Protein AF-A0A2J6HA64-F1 (afdb_monomer_lite)

pLDDT: mean 79.98, std 12.48, range [53.12, 92.75]

Structure (mmCIF, N/CA/C/O backbone):
data_AF-A0A2J6HA64-F1
#
_entry.id   AF-A0A2J6HA64-F1
#
loop_
_atom_site.group_PDB
_atom_site.id
_atom_site.type_symbol
_atom_site.label_atom_id
_atom_site.label_alt_id
_atom_site.label_comp_id
_atom_site.label_asym_id
_atom_site.label_entity_id
_atom_site.label_seq_id
_atom_site.pdbx_PDB_ins_code
_atom_site.Cartn_x
_atom_site.Cartn_y
_atom_site.Cartn_z
_atom_site.occupancy
_atom_site.B_iso_or_equiv
_atom_site.auth_seq_id
_atom_site.auth_comp_id
_atom_site.auth_asym_id
_atom_site.auth_atom_id
_atom_site.pdbx_PDB_model_num
ATOM 1 N N . MET A 1 1 ? 0.527 2.021 36.906 1.00 53.41 1 MET A N 1
ATOM 2 C CA . MET A 1 1 ? 0.375 2.819 35.669 1.00 53.41 1 MET A CA 1
ATOM 3 C C . MET A 1 1 ? 0.806 2.035 34.418 1.00 53.41 1 MET A C 1
ATOM 5 O O . MET A 1 1 ? 1.568 2.554 33.631 1.00 53.41 1 MET A O 1
ATOM 9 N N . LYS A 1 2 ? 0.376 0.774 34.240 1.00 59.53 2 LYS A N 1
ATOM 10 C CA . LYS A 1 2 ? 0.677 -0.032 33.026 1.00 59.53 2 LYS A CA 1
ATOM 11 C C . LYS A 1 2 ? -0.566 -0.681 32.404 1.00 59.53 2 LYS A C 1
ATOM 13 O O . LYS A 1 2 ? -0.539 -1.105 31.261 1.00 59.53 2 LYS A O 1
ATOM 18 N N . LYS A 1 3 ? -1.671 -0.742 33.157 1.00 55.12 3 LYS A N 1
ATOM 19 C CA . LYS A 1 3 ? -2.929 -1.370 32.732 1.00 55.12 3 LYS A CA 1
ATOM 20 C C . LYS A 1 3 ? -3.711 -0.505 31.730 1.00 55.12 3 LYS A C 1
ATOM 22 O O . LYS A 1 3 ? -4.295 -1.041 30.804 1.00 55.12 3 LYS A O 1
ATOM 27 N N . LEU A 1 4 ? -3.614 0.822 31.865 1.00 55.34 4 LEU A N 1
ATOM 28 C CA . LEU A 1 4 ? -4.274 1.788 30.978 1.00 55.34 4 LEU A CA 1
ATOM 29 C C . LEU A 1 4 ? -3.669 1.816 29.563 1.00 55.34 4 LEU A C 1
ATOM 31 O O . LEU A 1 4 ? -4.417 1.930 28.603 1.00 55.34 4 LEU A O 1
ATOM 35 N N . GLU A 1 5 ? -2.349 1.655 29.411 1.00 63.91 5 GLU A N 1
ATOM 36 C CA . GLU A 1 5 ? -1.716 1.615 28.079 1.00 63.91 5 GLU A CA 1
ATOM 37 C C . GLU A 1 5 ? -2.097 0.348 27.296 1.00 63.91 5 GLU A C 1
ATOM 39 O O . GLU A 1 5 ? -2.312 0.409 26.092 1.00 63.91 5 GLU A O 1
ATOM 44 N N . ILE A 1 6 ? -2.258 -0.795 27.973 1.00 65.44 6 ILE A N 1
ATOM 45 C CA . ILE A 1 6 ? -2.632 -2.066 27.331 1.00 65.44 6 ILE A CA 1
ATOM 46 C C . ILE A 1 6 ? -4.107 -2.058 26.895 1.00 65.44 6 ILE A C 1
ATOM 48 O O . ILE A 1 6 ? -4.422 -2.530 25.805 1.00 65.44 6 ILE A O 1
ATOM 52 N N . GLU A 1 7 ? -5.006 -1.482 27.701 1.00 58.22 7 GLU A N 1
ATOM 53 C CA . GLU A 1 7 ? -6.423 -1.352 27.329 1.00 58.22 7 GLU A CA 1
ATOM 54 C C . GLU A 1 7 ? -6.632 -0.383 26.154 1.00 58.22 7 GLU A C 1
ATOM 56 O O . GLU A 1 7 ? -7.403 -0.689 25.246 1.00 58.22 7 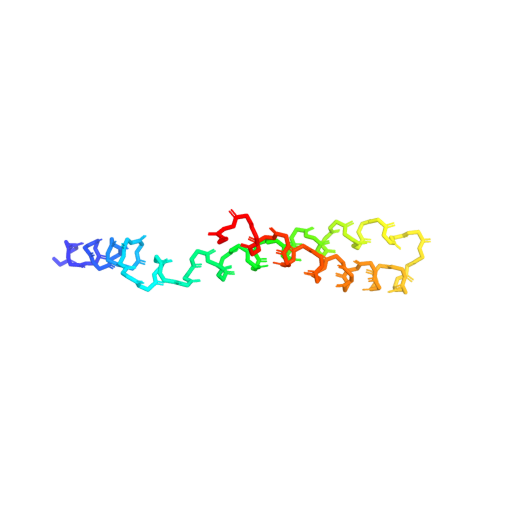GLU A O 1
ATOM 61 N N . GLN A 1 8 ? -5.896 0.735 26.099 1.00 56.09 8 GLN A N 1
ATOM 62 C CA . GLN A 1 8 ? -5.933 1.651 24.948 1.00 56.09 8 GLN A CA 1
ATOM 63 C C . GLN A 1 8 ? -5.362 0.995 23.680 1.00 56.09 8 GLN A C 1
ATOM 65 O O . GLN A 1 8 ? -5.888 1.202 22.590 1.00 56.09 8 GLN A O 1
ATOM 70 N N . MET A 1 9 ? -4.340 0.138 23.801 1.00 53.12 9 MET A N 1
ATOM 71 C CA . MET A 1 9 ? -3.852 -0.648 22.661 1.00 53.12 9 MET A CA 1
ATOM 72 C C . MET A 1 9 ? -4.889 -1.659 22.138 1.00 53.12 9 MET A C 1
ATOM 74 O O . MET A 1 9 ? -4.963 -1.868 20.927 1.00 53.12 9 MET A O 1
ATOM 78 N N . GLN A 1 10 ? -5.718 -2.263 23.000 1.00 58.50 10 GLN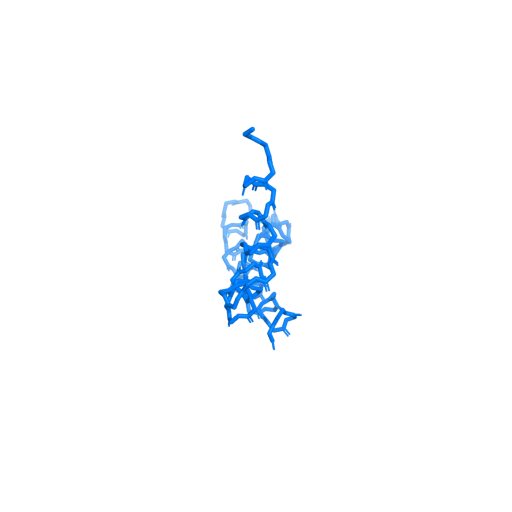 A N 1
ATOM 79 C CA . GLN A 1 10 ? -6.805 -3.156 22.565 1.00 58.50 10 GLN A CA 1
ATOM 80 C C . GLN A 1 10 ? -7.964 -2.412 21.889 1.00 58.50 10 GLN A C 1
ATOM 82 O O . GLN A 1 10 ? -8.545 -2.957 20.951 1.00 58.50 10 GLN A O 1
ATOM 87 N N . ASP A 1 11 ? -8.271 -1.183 22.306 1.00 54.25 11 ASP A N 1
ATOM 88 C CA . ASP A 1 11 ? -9.287 -0.349 21.649 1.00 54.25 11 ASP A CA 1
ATOM 89 C C . ASP A 1 11 ? -8.807 0.176 20.283 1.00 54.25 11 ASP A C 1
ATOM 91 O O . ASP A 1 11 ? -9.566 0.193 19.321 1.00 54.25 11 ASP A O 1
ATOM 95 N N . ILE A 1 12 ? -7.513 0.470 20.121 1.00 57.25 12 ILE A N 1
ATOM 96 C CA . ILE A 1 12 ? -6.942 0.814 18.805 1.00 57.25 12 ILE A CA 1
ATOM 97 C C . ILE A 1 12 ? -6.920 -0.411 17.865 1.00 57.25 12 ILE A C 1
ATOM 99 O O . ILE A 1 12 ? -7.177 -0.277 16.669 1.00 57.25 12 ILE A O 1
ATOM 103 N N . ASN A 1 13 ? -6.644 -1.611 18.393 1.00 58.25 13 ASN A N 1
ATOM 104 C CA . ASN A 1 13 ? -6.548 -2.852 17.609 1.00 58.25 13 ASN A CA 1
ATOM 105 C C . ASN A 1 13 ? -7.911 -3.537 17.342 1.00 58.25 13 ASN A C 1
ATOM 107 O O . ASN A 1 13 ? -8.020 -4.350 16.425 1.00 58.25 13 ASN A O 1
ATOM 111 N N . GLY A 1 14 ? -8.949 -3.234 18.129 1.00 55.03 14 GLY A N 1
ATOM 112 C CA . GLY A 1 14 ? -10.283 -3.846 18.026 1.00 55.03 14 GLY A CA 1
ATOM 113 C C . GLY A 1 14 ? -11.452 -2.867 17.863 1.00 55.03 14 GLY A C 1
ATOM 114 O O . GLY A 1 14 ? -12.574 -3.303 17.610 1.00 55.03 14 GLY A O 1
ATOM 115 N N . GLY A 1 15 ? -11.219 -1.563 17.998 1.00 62.19 15 GLY A N 1
ATOM 116 C CA . GLY A 1 15 ? -12.247 -0.525 18.001 1.00 62.19 15 GLY A CA 1
ATOM 117 C C . GLY A 1 15 ? -12.679 -0.088 16.605 1.00 62.19 15 GLY A C 1
ATOM 118 O O . GLY A 1 15 ? -11.976 -0.270 15.608 1.00 62.19 15 GLY A O 1
ATOM 119 N N . GLY A 1 16 ? -13.874 0.503 16.533 1.00 72.25 16 GLY A N 1
ATOM 120 C CA . GLY A 1 16 ? -14.639 0.759 15.305 1.00 72.25 16 GLY A CA 1
ATOM 121 C C . GLY A 1 16 ? -13.905 1.483 14.169 1.00 72.25 16 GLY A C 1
ATOM 122 O O . GLY A 1 16 ? -14.324 1.353 13.022 1.00 72.25 16 GLY A O 1
ATOM 123 N N . TRP A 1 17 ? -12.794 2.171 14.443 1.00 81.50 17 TRP A N 1
ATOM 124 C CA . TRP A 1 17 ? -11.901 2.746 13.432 1.00 81.50 17 TRP A CA 1
ATOM 125 C C . TRP A 1 17 ? -11.186 1.673 12.593 1.00 81.50 17 TRP A C 1
ATOM 127 O O . TRP A 1 17 ? -11.240 1.710 11.360 1.00 81.50 17 TRP A O 1
ATOM 137 N N . TRP A 1 18 ? -10.571 0.681 13.251 1.00 82.75 18 TRP A N 1
ATOM 138 C CA . TRP A 1 18 ? -9.865 -0.409 12.573 1.00 82.75 18 TRP A CA 1
ATOM 139 C C . TRP A 1 18 ? -10.837 -1.265 11.760 1.00 82.75 18 TRP A C 1
ATOM 141 O O . TRP A 1 18 ? -10.558 -1.605 10.610 1.00 82.75 18 TRP A O 1
ATOM 151 N N . SER A 1 19 ? -12.014 -1.530 12.334 1.00 78.50 19 SER A N 1
ATOM 152 C CA . SER A 1 19 ? -13.087 -2.277 11.673 1.00 78.50 19 SER A CA 1
ATOM 153 C C . SER A 1 19 ? -13.732 -1.503 10.512 1.00 78.50 19 SER A C 1
ATOM 155 O O . SER A 1 19 ? -14.043 -2.105 9.490 1.00 78.50 19 SER A O 1
ATOM 157 N N . SER A 1 20 ? -13.886 -0.175 10.623 1.00 80.44 20 SER A N 1
ATOM 158 C CA . SER A 1 20 ? -14.498 0.647 9.562 1.00 80.44 20 SER A CA 1
ATOM 159 C C . SER A 1 20 ? -13.595 0.862 8.355 1.00 80.44 20 SER A C 1
ATOM 161 O O . SER A 1 20 ? -14.074 0.825 7.228 1.00 80.44 20 SER A O 1
ATOM 163 N N . TRP A 1 21 ? -12.306 1.145 8.560 1.00 82.00 21 TRP A N 1
ATOM 164 C CA . TRP A 1 21 ? -11.423 1.481 7.435 1.00 82.00 21 TRP A CA 1
ATOM 165 C C . TRP A 1 21 ? -9.961 1.093 7.629 1.00 82.00 21 TRP A C 1
ATOM 167 O O . TRP A 1 21 ? -9.245 0.956 6.637 1.00 82.00 21 TRP A O 1
ATOM 177 N N . GLY A 1 22 ? -9.510 0.866 8.867 1.00 86.56 22 GLY A N 1
ATOM 178 C CA . GLY A 1 22 ? -8.118 0.505 9.138 1.00 86.56 22 GLY A CA 1
ATOM 179 C C . GLY A 1 22 ? -7.687 -0.788 8.440 1.00 86.56 22 GLY A C 1
ATOM 180 O O . GLY A 1 22 ? -6.625 -0.814 7.822 1.00 86.56 22 GLY A O 1
ATOM 181 N N . LYS A 1 23 ? -8.545 -1.820 8.417 1.00 86.88 23 LYS A N 1
ATOM 182 C CA . LYS A 1 23 ? -8.295 -3.058 7.651 1.00 86.88 23 LYS A CA 1
ATOM 183 C C . LYS A 1 23 ? -8.159 -2.789 6.151 1.00 86.88 23 LYS A C 1
ATOM 185 O O . LYS A 1 23 ? -7.234 -3.303 5.531 1.00 86.88 23 LYS A O 1
ATOM 190 N N . CYS A 1 24 ? -9.026 -1.944 5.593 1.00 88.06 24 CYS A N 1
ATOM 191 C CA . CYS A 1 24 ? -8.977 -1.543 4.185 1.00 88.06 24 CYS A CA 1
ATOM 192 C C . CYS A 1 24 ? -7.667 -0.835 3.840 1.00 88.06 24 CYS A C 1
ATOM 194 O O . CYS A 1 24 ? -6.987 -1.200 2.886 1.00 88.06 24 CYS A O 1
ATOM 196 N N . ALA A 1 25 ? -7.292 0.164 4.641 1.00 88.44 25 ALA A N 1
ATOM 197 C CA . ALA A 1 25 ? -6.070 0.929 4.435 1.00 88.44 25 ALA A CA 1
ATOM 198 C C . ALA A 1 25 ? -4.822 0.056 4.600 1.00 88.44 25 ALA A C 1
ATOM 200 O O . ALA A 1 25 ? -3.904 0.146 3.789 1.00 88.44 25 ALA A O 1
ATOM 201 N N . ALA A 1 26 ? -4.804 -0.832 5.596 1.00 89.56 26 ALA A N 1
ATOM 202 C CA . ALA A 1 26 ? -3.725 -1.795 5.777 1.00 89.56 26 ALA A CA 1
ATOM 203 C C . ALA A 1 26 ? -3.618 -2.759 4.585 1.00 89.56 26 ALA A C 1
ATOM 205 O O . ALA A 1 26 ? -2.512 -3.029 4.119 1.00 89.56 26 ALA A O 1
ATOM 206 N N . GLY A 1 27 ? -4.755 -3.217 4.051 1.00 91.06 27 GLY A N 1
ATOM 207 C CA . GLY A 1 27 ? -4.824 -4.015 2.828 1.00 91.06 27 GLY A CA 1
ATOM 208 C C . GLY A 1 27 ? -4.265 -3.278 1.614 1.00 91.06 27 GLY A C 1
ATOM 209 O O . GLY A 1 27 ? -3.405 -3.816 0.921 1.00 91.06 27 GLY A O 1
ATOM 210 N N . ILE A 1 28 ? -4.671 -2.024 1.393 1.00 92.56 28 ILE A N 1
ATOM 211 C CA . ILE A 1 28 ? -4.156 -1.179 0.304 1.00 92.56 28 ILE A CA 1
ATOM 212 C C . ILE A 1 28 ? -2.649 -0.981 0.436 1.00 92.56 28 ILE A C 1
ATOM 214 O O . ILE A 1 28 ? -1.924 -1.193 -0.529 1.00 92.56 28 ILE A O 1
ATOM 218 N N . VAL A 1 29 ? -2.160 -0.586 1.613 1.00 92.75 29 VAL A N 1
ATOM 219 C CA . VAL A 1 29 ? -0.734 -0.299 1.830 1.00 92.75 29 VAL A CA 1
ATOM 220 C C . VAL A 1 29 ? 0.104 -1.569 1.695 1.00 92.75 29 VAL A C 1
ATOM 222 O O . VAL A 1 29 ? 1.128 -1.560 1.011 1.00 92.75 29 VAL A O 1
ATOM 225 N N . GLY A 1 30 ? -0.342 -2.677 2.293 1.00 89.88 30 GLY A N 1
ATOM 226 C CA . GLY A 1 30 ? 0.337 -3.967 2.193 1.00 89.88 30 GLY A CA 1
ATOM 227 C C . GLY A 1 30 ? 0.351 -4.499 0.760 1.00 89.88 30 GLY A C 1
ATOM 228 O O . GLY A 1 30 ? 1.401 -4.898 0.253 1.00 89.88 30 GLY A O 1
ATOM 229 N N . GLY A 1 31 ? -0.791 -4.437 0.077 1.00 90.50 31 GLY A N 1
ATOM 230 C CA . GLY A 1 31 ? -0.928 -4.842 -1.316 1.00 90.50 31 GLY A CA 1
ATOM 231 C C . GLY A 1 31 ? -0.110 -3.969 -2.266 1.00 90.50 31 GLY A C 1
ATOM 232 O O . GLY A 1 31 ? 0.589 -4.497 -3.125 1.00 90.50 31 GLY A O 1
ATOM 233 N N . ALA A 1 32 ? -0.127 -2.648 -2.090 1.00 92.19 32 ALA A N 1
ATOM 234 C CA . ALA A 1 32 ? 0.664 -1.706 -2.876 1.00 92.19 32 ALA A CA 1
ATOM 235 C C . ALA A 1 32 ? 2.168 -1.927 -2.693 1.00 92.19 32 ALA A C 1
ATOM 237 O O . ALA A 1 32 ? 2.915 -1.901 -3.668 1.00 92.19 32 ALA A O 1
ATOM 238 N N . GLY A 1 33 ? 2.618 -2.187 -1.463 1.00 89.88 33 GLY A N 1
ATOM 239 C CA . GLY A 1 33 ? 4.019 -2.489 -1.180 1.00 89.88 33 GLY A CA 1
ATOM 240 C C . GLY A 1 33 ? 4.480 -3.763 -1.885 1.00 89.88 33 GLY A C 1
ATOM 241 O O . GLY A 1 33 ? 5.435 -3.733 -2.660 1.00 89.88 33 GLY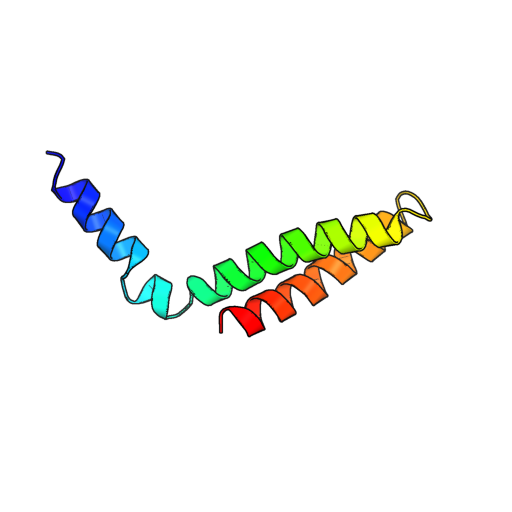 A O 1
ATOM 242 N N . ILE A 1 34 ? 3.773 -4.877 -1.672 1.00 91.19 34 ILE A N 1
ATOM 243 C CA . ILE A 1 34 ? 4.132 -6.167 -2.281 1.00 91.19 34 ILE A CA 1
ATOM 244 C C . ILE A 1 34 ? 3.989 -6.110 -3.804 1.00 91.19 34 ILE A C 1
ATOM 246 O O . ILE A 1 34 ? 4.876 -6.567 -4.523 1.00 91.19 34 ILE A O 1
ATOM 250 N N . GLY A 1 35 ? 2.907 -5.516 -4.302 1.00 88.25 35 GLY A N 1
ATOM 251 C CA . GLY A 1 35 ? 2.673 -5.347 -5.728 1.00 88.25 35 GLY A CA 1
ATOM 252 C C . GLY A 1 35 ? 3.734 -4.470 -6.380 1.00 88.25 35 GLY A C 1
ATOM 253 O O . GLY A 1 35 ? 4.245 -4.830 -7.434 1.00 88.25 35 GLY A O 1
ATOM 254 N N . GLY A 1 36 ? 4.136 -3.370 -5.740 1.00 89.25 36 GLY A N 1
ATOM 255 C CA . GLY A 1 36 ? 5.207 -2.497 -6.211 1.00 89.25 36 GLY A CA 1
ATOM 256 C C . GLY A 1 36 ? 6.554 -3.203 -6.294 1.00 89.25 36 GLY A C 1
ATOM 257 O O . GLY A 1 36 ? 7.217 -3.128 -7.326 1.00 89.25 36 GLY A O 1
ATOM 258 N N . LEU A 1 37 ? 6.941 -3.944 -5.251 1.00 87.81 37 LEU A N 1
ATOM 259 C CA . LEU A 1 37 ? 8.166 -4.749 -5.280 1.00 87.81 37 LEU A CA 1
ATOM 260 C C . LEU A 1 37 ? 8.099 -5.858 -6.340 1.00 87.81 37 LEU A C 1
ATOM 262 O O . LEU A 1 37 ? 9.060 -6.050 -7.082 1.00 87.81 37 LEU A O 1
ATOM 266 N N . GLY A 1 38 ? 6.972 -6.567 -6.443 1.00 88.31 38 GLY A N 1
ATOM 267 C CA . GLY A 1 38 ? 6.777 -7.628 -7.432 1.00 88.31 38 GLY A CA 1
ATOM 268 C C . GLY A 1 38 ? 6.787 -7.102 -8.868 1.00 88.31 38 GLY A C 1
ATOM 269 O O . GLY A 1 38 ? 7.427 -7.683 -9.742 1.00 88.31 38 GLY A O 1
ATOM 270 N N . GLY A 1 39 ? 6.143 -5.962 -9.106 1.00 82.19 39 GLY A N 1
ATOM 271 C CA . GLY A 1 39 ? 6.126 -5.288 -10.398 1.00 82.19 39 GLY A CA 1
ATOM 272 C C . GLY A 1 39 ? 7.490 -4.709 -10.773 1.00 82.19 39 GLY A C 1
ATOM 273 O O . GLY A 1 39 ? 7.921 -4.852 -11.916 1.00 82.19 39 GLY A O 1
ATOM 274 N N . ALA A 1 40 ? 8.222 -4.135 -9.814 1.00 85.44 40 ALA A N 1
ATOM 275 C CA . ALA A 1 40 ? 9.603 -3.702 -10.011 1.00 85.44 40 ALA A CA 1
ATOM 276 C C . ALA A 1 40 ? 10.515 -4.881 -10.383 1.00 85.44 40 ALA A C 1
ATOM 278 O O . ALA A 1 40 ? 11.305 -4.781 -11.324 1.00 85.44 40 ALA A O 1
ATOM 279 N N . ALA A 1 41 ? 10.375 -6.013 -9.685 1.00 86.06 41 ALA A N 1
ATOM 280 C CA . ALA A 1 41 ? 11.125 -7.232 -9.966 1.00 86.06 41 ALA A CA 1
ATOM 281 C C . ALA A 1 41 ? 10.810 -7.781 -11.367 1.00 86.06 41 ALA A C 1
ATOM 283 O O . ALA A 1 41 ? 11.730 -8.062 -12.131 1.00 86.06 41 ALA A O 1
ATOM 284 N N . ALA A 1 42 ? 9.531 -7.846 -11.750 1.00 84.62 42 ALA A N 1
ATOM 285 C CA . ALA A 1 42 ? 9.115 -8.274 -13.087 1.00 84.62 42 ALA A CA 1
ATOM 286 C C . ALA A 1 42 ? 9.601 -7.322 -14.198 1.00 84.62 42 ALA A C 1
ATOM 288 O O . ALA A 1 42 ? 9.984 -7.765 -15.279 1.00 84.62 42 ALA A O 1
ATOM 289 N N . GLY A 1 43 ? 9.626 -6.013 -13.933 1.00 79.81 43 GLY A N 1
ATOM 290 C CA . GLY A 1 43 ? 10.063 -4.983 -14.878 1.00 79.81 43 GLY A C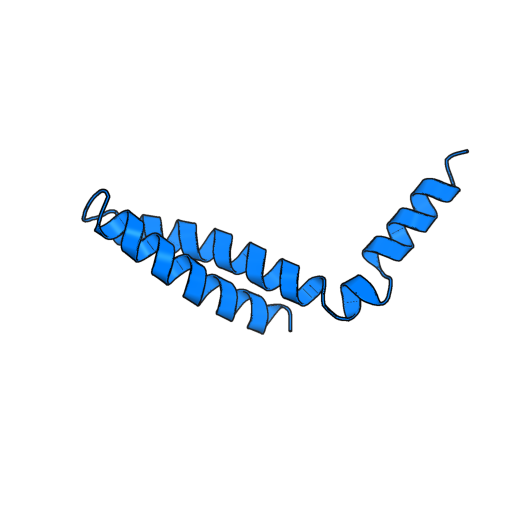A 1
ATOM 291 C C . GLY A 1 43 ? 11.581 -4.788 -14.973 1.00 79.81 43 GLY A C 1
ATOM 292 O O . GLY A 1 43 ? 12.048 -4.023 -15.816 1.00 79.81 43 GLY A O 1
ATOM 293 N N . SER A 1 44 ? 12.375 -5.480 -14.152 1.00 81.00 44 SER A N 1
ATOM 294 C CA . SER A 1 44 ? 13.831 -5.278 -14.052 1.00 81.00 44 SER A CA 1
ATOM 295 C C . SER A 1 44 ? 14.631 -5.669 -15.304 1.00 81.00 44 SER A C 1
ATOM 297 O O . SER A 1 44 ? 15.830 -5.413 -15.359 1.00 81.00 44 SER A O 1
ATOM 299 N N . ALA A 1 45 ? 13.985 -6.229 -16.334 1.00 81.88 45 ALA A N 1
ATOM 300 C CA . ALA A 1 45 ? 14.606 -6.475 -17.636 1.00 81.88 45 ALA A CA 1
ATOM 301 C C . ALA A 1 45 ? 15.083 -5.184 -18.331 1.00 81.88 45 ALA A C 1
ATOM 303 O O . ALA A 1 45 ? 16.045 -5.220 -19.096 1.00 81.88 45 ALA A O 1
ATOM 304 N N . VAL A 1 46 ? 14.441 -4.042 -18.049 1.00 80.88 46 VAL A N 1
ATOM 305 C CA . VAL A 1 46 ? 14.899 -2.717 -18.488 1.00 80.88 46 VAL A CA 1
ATOM 306 C C . VAL A 1 46 ? 15.138 -1.858 -17.246 1.00 80.88 46 VAL A C 1
ATOM 308 O O . VAL A 1 46 ? 14.170 -1.388 -16.638 1.00 80.88 46 VAL A O 1
ATOM 311 N N . PRO A 1 47 ? 16.400 -1.642 -16.837 1.00 76.50 47 PRO A N 1
ATOM 312 C CA . PRO A 1 47 ? 16.696 -0.905 -15.618 1.00 76.50 47 PRO A CA 1
ATOM 313 C C . PRO A 1 47 ? 16.165 0.530 -15.703 1.00 76.50 47 PRO A C 1
ATOM 315 O O . PRO A 1 47 ? 16.159 1.152 -16.766 1.00 76.50 47 PRO A O 1
ATOM 318 N N . VAL A 1 48 ? 15.716 1.051 -14.559 1.00 78.88 48 VAL A N 1
ATOM 319 C CA . VAL A 1 48 ? 15.111 2.385 -14.382 1.00 78.88 48 VAL A CA 1
ATOM 320 C C . VAL A 1 48 ? 13.728 2.532 -15.031 1.00 78.88 48 VAL A C 1
ATOM 322 O O . VAL A 1 48 ? 12.765 2.804 -14.319 1.00 78.88 48 VAL A O 1
ATOM 325 N N . LEU A 1 49 ? 13.587 2.310 -16.340 1.00 78.81 49 LEU A N 1
ATOM 326 C CA . LEU A 1 49 ? 12.311 2.487 -17.051 1.00 78.81 49 LEU A CA 1
ATOM 327 C C . LEU A 1 49 ? 11.332 1.338 -16.791 1.00 78.81 49 LEU A C 1
ATOM 329 O O . LEU A 1 49 ? 10.193 1.574 -16.394 1.00 78.81 49 LEU A O 1
ATOM 333 N N . GLY A 1 50 ? 11.779 0.095 -16.976 1.00 74.88 50 GLY A N 1
ATOM 334 C CA . GLY A 1 50 ? 10.974 -1.097 -16.721 1.00 74.88 50 GLY A CA 1
ATOM 335 C C . GLY A 1 50 ? 10.749 -1.320 -15.229 1.00 74.88 50 GLY A C 1
ATOM 336 O O . GLY A 1 50 ? 9.625 -1.588 -14.817 1.00 74.88 50 GLY A O 1
ATOM 337 N N . THR A 1 51 ? 11.775 -1.108 -14.398 1.00 84.81 51 THR A N 1
ATOM 338 C CA . THR A 1 51 ? 11.639 -1.151 -12.932 1.00 84.81 51 THR A CA 1
ATOM 339 C C . THR A 1 51 ? 10.661 -0.090 -12.428 1.00 84.81 51 THR A C 1
ATOM 341 O O . THR A 1 51 ? 9.806 -0.402 -11.607 1.00 84.81 51 THR A O 1
ATOM 344 N N . GLY A 1 52 ? 10.749 1.149 -12.925 1.00 84.25 52 GLY A N 1
ATOM 345 C CA . GLY A 1 52 ? 9.863 2.241 -12.519 1.00 84.25 52 GLY A CA 1
ATOM 346 C C . GLY A 1 52 ? 8.418 2.022 -12.965 1.00 84.25 52 GLY A C 1
ATOM 347 O O . GLY A 1 52 ? 7.506 2.085 -12.144 1.00 84.25 52 GLY A O 1
ATOM 348 N N . ALA A 1 53 ? 8.197 1.699 -14.243 1.00 87.12 53 ALA A N 1
ATOM 349 C CA . ALA A 1 53 ? 6.859 1.413 -14.762 1.00 87.12 53 ALA A CA 1
ATOM 350 C C . ALA A 1 53 ? 6.249 0.168 -14.102 1.00 87.12 53 ALA A C 1
ATOM 352 O O . ALA A 1 53 ? 5.090 0.187 -13.691 1.00 87.12 53 ALA A O 1
ATOM 353 N N . GLY A 1 54 ? 7.049 -0.887 -13.937 1.00 82.94 54 GLY A N 1
ATOM 354 C CA . GLY A 1 54 ? 6.664 -2.101 -13.229 1.00 82.94 54 GLY A CA 1
ATOM 355 C C . GLY A 1 54 ? 6.307 -1.827 -11.771 1.00 82.94 54 GLY A C 1
ATOM 356 O O . GLY A 1 54 ? 5.287 -2.319 -11.300 1.00 82.94 54 GLY A O 1
ATOM 357 N N . ALA A 1 55 ? 7.074 -0.985 -11.073 1.00 89.00 55 ALA A N 1
ATOM 358 C CA . ALA A 1 55 ? 6.762 -0.571 -9.708 1.00 89.00 55 ALA A CA 1
ATOM 359 C C . ALA A 1 55 ? 5.430 0.181 -9.635 1.00 89.00 55 ALA A C 1
ATOM 361 O O . ALA A 1 55 ? 4.607 -0.134 -8.787 1.00 89.00 55 ALA A O 1
ATOM 362 N N . VAL A 1 56 ? 5.182 1.140 -10.533 1.00 91.19 56 VAL A N 1
ATOM 363 C CA . VAL A 1 56 ? 3.937 1.927 -10.539 1.00 91.19 56 VAL A CA 1
ATOM 364 C C . VAL A 1 56 ? 2.726 1.041 -10.824 1.00 91.19 56 VAL A C 1
ATOM 366 O O . VAL A 1 56 ? 1.757 1.063 -10.067 1.00 91.19 56 VAL A O 1
ATOM 369 N N . VAL A 1 57 ? 2.786 0.219 -11.874 1.00 92.25 57 VAL A N 1
ATOM 370 C CA . VAL A 1 57 ? 1.703 -0.719 -12.207 1.00 92.25 57 VAL A CA 1
ATOM 371 C C . VAL A 1 57 ? 1.488 -1.711 -11.065 1.00 92.25 57 VAL A C 1
ATOM 373 O O . VAL A 1 57 ? 0.351 -1.969 -10.674 1.00 92.25 57 VAL A O 1
ATOM 376 N N . GLY A 1 58 ? 2.577 -2.213 -10.486 1.00 89.19 58 GLY A N 1
ATOM 377 C CA . GLY A 1 58 ? 2.563 -3.106 -9.340 1.00 89.19 58 GLY A CA 1
ATOM 378 C C . GLY A 1 58 ? 1.933 -2.486 -8.093 1.00 89.19 58 GLY A C 1
ATOM 379 O O . GLY A 1 58 ? 1.112 -3.129 -7.446 1.00 89.19 58 GLY A O 1
ATOM 380 N N 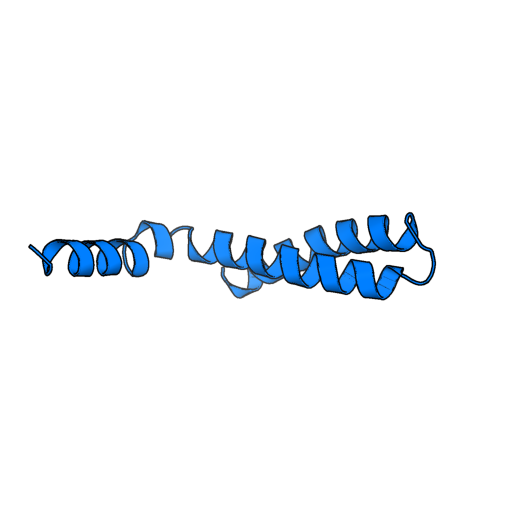. VAL A 1 59 ? 2.252 -1.229 -7.775 1.00 91.75 59 VAL A N 1
ATOM 381 C CA . VAL A 1 59 ? 1.661 -0.479 -6.654 1.00 91.75 59 VAL A CA 1
ATOM 382 C C . VAL A 1 59 ? 0.154 -0.331 -6.840 1.00 91.75 59 VAL 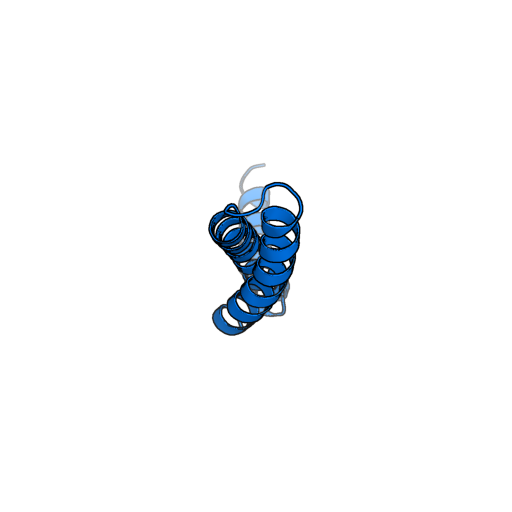A C 1
ATOM 384 O O . VAL A 1 59 ? -0.603 -0.566 -5.902 1.00 91.75 59 VAL A O 1
ATOM 387 N N . ILE A 1 60 ? -0.296 0.023 -8.046 1.00 91.88 60 ILE A N 1
ATOM 388 C CA . ILE A 1 60 ? -1.718 0.244 -8.334 1.00 91.88 60 ILE A CA 1
ATOM 389 C C . ILE A 1 60 ? -2.480 -1.084 -8.276 1.00 91.88 60 ILE A C 1
ATOM 391 O O . ILE A 1 60 ? -3.447 -1.213 -7.528 1.00 91.88 60 ILE A O 1
ATOM 395 N N . ALA A 1 61 ? -2.025 -2.095 -9.021 1.00 90.94 61 ALA A N 1
ATOM 396 C CA . ALA A 1 61 ? -2.682 -3.400 -9.069 1.00 90.94 61 ALA A CA 1
ATOM 397 C C . ALA A 1 61 ? -2.645 -4.110 -7.709 1.00 90.94 61 ALA A C 1
ATOM 399 O O . ALA A 1 61 ? -3.646 -4.681 -7.272 1.00 90.94 61 ALA A O 1
ATOM 400 N N . GLY A 1 62 ? -1.510 -4.033 -7.015 1.00 89.69 62 GLY A N 1
ATOM 401 C CA . GLY A 1 62 ? -1.337 -4.575 -5.676 1.00 89.69 62 GLY A CA 1
ATOM 402 C C . GLY A 1 62 ? -2.193 -3.853 -4.643 1.00 89.69 62 GLY A C 1
ATOM 403 O O . GLY A 1 62 ? -2.827 -4.511 -3.827 1.00 89.69 62 GLY A O 1
ATOM 404 N N . GLY A 1 63 ? -2.279 -2.523 -4.700 1.00 88.81 63 GLY A N 1
ATOM 405 C CA . GLY A 1 63 ? -3.116 -1.732 -3.799 1.00 88.81 63 GLY A CA 1
ATOM 406 C C . GLY A 1 63 ? -4.603 -2.033 -3.965 1.00 88.81 63 GLY A C 1
ATOM 407 O O . GLY A 1 63 ? -5.290 -2.250 -2.971 1.00 88.81 63 GLY A O 1
ATOM 408 N N . LEU A 1 64 ? -5.094 -2.132 -5.207 1.00 90.56 64 LEU A N 1
ATOM 409 C CA . LEU A 1 64 ? -6.481 -2.528 -5.484 1.00 90.56 64 LEU A CA 1
ATOM 410 C C . LEU A 1 64 ? -6.769 -3.963 -5.022 1.00 90.56 64 LEU A C 1
ATOM 412 O O . LEU A 1 64 ? -7.798 -4.213 -4.399 1.00 90.56 64 LEU A O 1
ATOM 416 N N . SER A 1 65 ? -5.856 -4.897 -5.293 1.00 91.94 65 SER A N 1
ATOM 417 C CA . SER A 1 65 ? -6.021 -6.302 -4.894 1.00 91.94 65 SER A CA 1
ATOM 418 C C . SER A 1 65 ? -5.958 -6.472 -3.374 1.00 91.94 65 SER A C 1
ATOM 420 O O . SER A 1 65 ? -6.709 -7.253 -2.800 1.00 91.94 65 SER A O 1
ATOM 422 N N . GLY A 1 66 ? -5.084 -5.714 -2.708 1.00 87.38 66 GLY A N 1
ATOM 423 C CA . GLY A 1 66 ? -4.969 -5.685 -1.255 1.00 87.38 66 GLY A CA 1
ATOM 424 C C . GLY A 1 66 ? -6.176 -5.038 -0.580 1.00 87.38 66 GLY A C 1
ATOM 425 O O . GLY A 1 66 ? -6.595 -5.508 0.475 1.00 87.38 66 GLY A O 1
ATOM 426 N N . ALA A 1 67 ? -6.781 -4.022 -1.209 1.00 86.62 67 ALA A N 1
ATOM 427 C CA . ALA A 1 67 ? -8.074 -3.487 -0.790 1.00 86.62 67 ALA A CA 1
ATOM 428 C C . ALA A 1 67 ? -9.144 -4.581 -0.831 1.00 86.62 67 ALA A C 1
ATOM 430 O O . ALA A 1 67 ? -9.733 -4.859 0.204 1.00 86.62 67 ALA A O 1
ATOM 431 N N . ALA A 1 68 ? -9.298 -5.240 -1.988 1.00 86.69 68 ALA A N 1
ATOM 432 C CA . ALA A 1 68 ? -10.306 -6.273 -2.254 1.00 86.69 68 ALA A CA 1
ATOM 433 C C . ALA A 1 68 ? -10.159 -7.549 -1.397 1.00 86.69 68 ALA A C 1
ATOM 435 O O . ALA A 1 68 ? -11.066 -8.375 -1.324 1.00 86.69 68 ALA A O 1
ATOM 436 N N . ALA A 1 69 ? -8.985 -7.769 -0.802 1.00 86.06 69 ALA A N 1
ATOM 437 C CA . ALA A 1 69 ? -8.743 -8.888 0.105 1.00 86.06 69 ALA A CA 1
ATOM 438 C C . ALA A 1 69 ? -9.030 -8.532 1.574 1.00 86.06 69 ALA A C 1
ATOM 440 O O . ALA A 1 69 ? -9.218 -9.423 2.405 1.00 86.06 69 ALA A O 1
ATOM 441 N N . ALA A 1 70 ? -9.019 -7.242 1.916 1.00 83.06 70 ALA A N 1
ATOM 442 C CA . ALA A 1 70 ? -9.185 -6.753 3.284 1.00 83.06 70 ALA A CA 1
ATOM 443 C C . ALA A 1 70 ? -10.570 -6.131 3.549 1.00 83.06 70 ALA A C 1
ATOM 445 O O . ALA A 1 70 ? -10.976 -6.047 4.722 1.00 83.06 70 ALA A O 1
ATOM 446 N N . CYS A 1 71 ? -11.246 -5.751 2.458 1.00 75.50 71 CYS A N 1
ATOM 447 C CA . CYS A 1 71 ? -12.607 -5.266 2.266 1.00 75.50 71 CYS A CA 1
ATOM 448 C C . CYS A 1 71 ? -13.169 -5.919 0.989 1.00 75.50 71 CYS A C 1
ATOM 450 O O . CYS A 1 71 ? -14.370 -6.233 0.993 1.00 75.50 71 CYS A O 1
#

Foldseek 3Di:
DPPVVVVVVCCVVPPPVCVVPVLLVCLLVVQLVVQLVVQLVVQPVDPPPRSVVRNVVRNVVRSVVSNVVSD

Sequence (71 aa):
MKKLEIEQMQDINGGGWWSSWGKCAAGIVGGAGIGGLGGAAAGSAVPVLGTGAGAVVGVIAGGLSGAAAAC

Secondary structure (DSSP, 8-state):
--HHHHHHHHHHHHSHHIIIIIHHHHHHHHHHHHHHHHHHHHHTTSTTHHHHHHHHHHHHHHHHHHHHHH-

Radius of gyration: 17.04 Å; chains: 1; bounding box: 31×12×54 Å